Protein AF-A0AAX3JA05-F1 (afdb_monomer)

Radius of gyration: 14.42 Å; Cα contacts (8 Å, |Δi|>4): 242; chains: 1; bounding box: 43×34×34 Å

Foldseek 3Di:
DAEAQWDCADQDPVVRGGDDTFGQNCCVVPPCVQLVNPDSVSSVVLVVVLPDFFWFWFFDPVCDDQTFIWTADQQWIWTWGWDDDPPDDIYIYTGYIGSHHDDDGDGPDTHD

Solvent-accessible surface area (backbone atoms only — not comparable to full-atom values): 6168 Å² total; per-residue (Å²): 139,53,79,42,65,45,44,78,45,47,77,37,74,92,77,73,40,79,43,84,42,22,9,58,52,32,26,56,78,74,29,21,80,76,66,69,38,87,52,72,66,47,51,53,53,52,52,50,58,21,71,37,65,67,15,36,32,25,46,31,83,88,62,46,92,71,48,38,32,37,37,27,23,98,62,7,28,36,35,29,31,72,43,75,57,94,90,51,80,66,31,36,28,30,45,38,54,48,59,57,61,80,76,85,57,48,77,78,48,61,44,113

Secondary structure (DSSP, 8-state):
--EE-----EEETTTTEEES--THHHHHHHHTTTTT-SSHHHHHHHHHHHSSTT-EEEE-GGG-SS-PEEEE-SS-EEEEEEE--SSS--EEEEEEEES----SSEEEEE--

Nearest PDB structures (foldseek):
  1nty-assembly1_A  TM=4.061E-01  e=4.304E-01  Homo sapiens
  4yd8-assembly1_A  TM=5.670E-01  e=6.682E+00  Homo sapiens

Mean predicted aligned error: 5.36 Å

pLDDT: mean 86.58, std 7.65, range [58.28,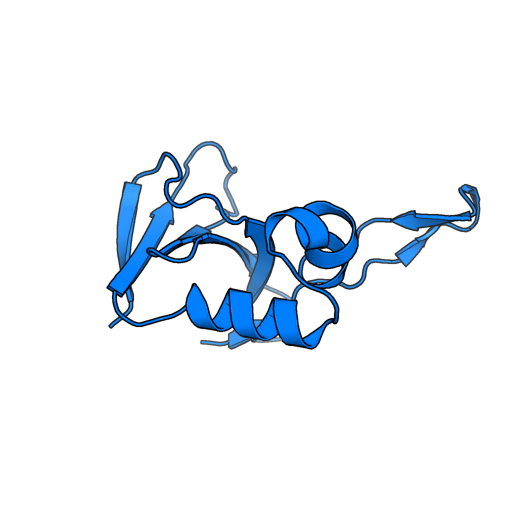 96.31]

Organism: NCBI:txid472694

Structure (mmCIF, N/CA/C/O backbone):
data_AF-A0AAX3JA05-F1
#
_entry.id   AF-A0AAX3JA05-F1
#
loop_
_atom_site.group_PDB
_atom_site.id
_atom_site.type_symbol
_atom_site.label_atom_id
_atom_site.label_alt_id
_atom_site.label_comp_id
_atom_site.label_asym_id
_atom_site.label_entity_id
_atom_site.label_seq_id
_atom_site.pdbx_PDB_ins_code
_atom_site.Cartn_x
_atom_site.Cartn_y
_atom_site.Cartn_z
_atom_site.occupancy
_atom_site.B_iso_or_equiv
_atom_site.auth_seq_id
_atom_site.auth_comp_id
_atom_site.auth_asym_id
_atom_site.auth_atom_id
_atom_site.pdbx_PDB_model_nu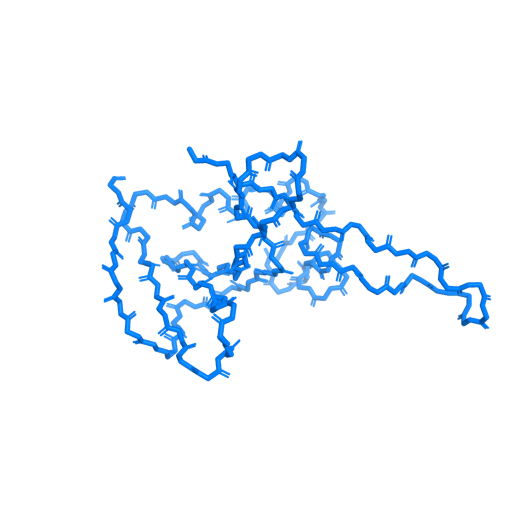m
ATOM 1 N N . MET A 1 1 ? -14.296 7.860 3.464 1.00 60.78 1 MET A N 1
ATOM 2 C CA . MET A 1 1 ? -12.951 7.522 3.984 1.00 60.78 1 MET A CA 1
ATOM 3 C C . MET A 1 1 ? -11.958 7.741 2.855 1.00 60.78 1 MET A C 1
ATOM 5 O O . MET A 1 1 ? -12.281 7.353 1.741 1.00 60.78 1 MET A O 1
ATOM 9 N N . ILE A 1 2 ? -10.829 8.411 3.104 1.00 75.38 2 ILE A N 1
ATOM 10 C CA . ILE A 1 2 ? -9.858 8.779 2.059 1.00 75.38 2 ILE A CA 1
ATOM 11 C C . ILE A 1 2 ? -8.613 7.898 2.191 1.00 75.38 2 ILE A C 1
ATOM 13 O O . ILE A 1 2 ? -8.059 7.770 3.286 1.00 75.38 2 ILE A O 1
ATOM 17 N N . LEU A 1 3 ? -8.183 7.320 1.068 1.00 80.44 3 LEU A N 1
ATOM 18 C CA . LEU A 1 3 ? -6.925 6.592 0.925 1.00 80.44 3 LEU A CA 1
ATOM 19 C C . LEU A 1 3 ? -5.960 7.445 0.087 1.00 80.44 3 LEU A C 1
ATOM 21 O O . LEU A 1 3 ? -6.315 7.869 -1.011 1.00 80.44 3 LEU A O 1
ATOM 25 N N . LYS A 1 4 ? -4.763 7.733 0.608 1.00 87.38 4 LYS A N 1
ATOM 26 C CA . LYS A 1 4 ? -3.727 8.533 -0.073 1.00 87.38 4 LYS A CA 1
ATOM 27 C C . LYS A 1 4 ? -2.519 7.659 -0.449 1.00 87.38 4 LYS A C 1
ATOM 29 O O . LYS A 1 4 ? -2.168 6.741 0.288 1.00 87.38 4 LYS A O 1
ATOM 34 N N . LEU A 1 5 ? -1.847 7.976 -1.562 1.00 83.12 5 LEU A N 1
ATOM 35 C CA . LEU A 1 5 ? -0.736 7.202 -2.161 1.00 83.12 5 LEU A CA 1
ATOM 36 C C . LEU A 1 5 ? 0.633 7.320 -1.448 1.00 83.12 5 LEU A C 1
ATOM 38 O O . LEU A 1 5 ? 1.669 7.032 -2.051 1.00 83.12 5 LEU A O 1
ATOM 42 N N . GLY A 1 6 ? 0.653 7.684 -0.165 1.00 79.12 6 GLY A N 1
ATOM 43 C CA . GLY A 1 6 ? 1.891 7.818 0.605 1.00 79.12 6 GLY A CA 1
ATOM 44 C C . GLY A 1 6 ? 2.686 9.092 0.315 1.00 79.12 6 GLY A C 1
ATOM 45 O O . GLY A 1 6 ? 2.215 9.999 -0.368 1.00 79.12 6 GLY A O 1
ATOM 46 N N . ASP A 1 7 ? 3.887 9.162 0.890 1.00 74.62 7 ASP A N 1
ATOM 47 C CA . ASP A 1 7 ? 4.801 10.308 0.802 1.00 74.62 7 ASP A CA 1
ATOM 48 C C . ASP A 1 7 ? 5.912 10.038 -0.224 1.00 74.62 7 ASP A C 1
ATOM 50 O O . ASP A 1 7 ? 6.582 9.005 -0.175 1.00 74.62 7 ASP A O 1
ATOM 54 N N . SER A 1 8 ? 6.156 10.987 -1.128 1.00 76.75 8 SER A N 1
ATOM 55 C CA . SER A 1 8 ? 7.241 10.923 -2.113 1.00 76.75 8 SER A CA 1
ATOM 56 C C . SER A 1 8 ? 8.650 10.903 -1.505 1.00 76.75 8 SER A C 1
ATOM 58 O O . SER A 1 8 ? 9.607 10.591 -2.217 1.00 76.75 8 SER A O 1
ATOM 60 N N . GLY A 1 9 ? 8.789 11.222 -0.216 1.00 82.12 9 GLY A N 1
ATOM 61 C CA . GLY A 1 9 ? 10.064 11.363 0.478 1.00 82.12 9 GLY A CA 1
ATOM 62 C C . GLY A 1 9 ? 10.750 12.693 0.167 1.00 82.12 9 GLY A C 1
ATOM 63 O O . GLY A 1 9 ? 10.137 13.639 -0.326 1.00 82.12 9 GLY A O 1
ATOM 64 N N . TYR A 1 10 ? 12.049 12.769 0.451 1.00 82.75 10 TYR A N 1
ATOM 65 C CA . TYR A 1 10 ? 12.867 13.966 0.253 1.00 82.75 10 TYR A CA 1
ATOM 66 C C . TYR A 1 10 ? 14.238 13.623 -0.340 1.00 82.75 10 TYR A C 1
ATOM 68 O O . TYR A 1 10 ? 14.747 12.508 -0.204 1.00 82.75 10 TYR A O 1
ATOM 76 N N . TYR A 1 11 ? 14.875 14.595 -0.996 1.00 85.56 11 TYR A N 1
ATOM 77 C CA . TYR A 1 11 ? 16.250 14.444 -1.468 1.00 85.56 11 TYR A CA 1
ATOM 78 C C . TYR A 1 11 ? 17.241 14.742 -0.340 1.00 85.56 11 TYR A C 1
ATOM 80 O O . TYR A 1 11 ? 17.319 15.865 0.158 1.00 85.56 11 TYR A O 1
ATOM 88 N N . ASN A 1 12 ? 18.024 13.741 0.061 1.00 89.38 12 ASN A N 1
ATOM 89 C CA . ASN A 1 12 ? 19.114 13.915 1.010 1.00 89.38 12 ASN A CA 1
ATOM 90 C C . ASN A 1 12 ? 20.355 14.430 0.269 1.00 89.38 12 ASN A C 1
ATOM 92 O O . ASN A 1 12 ? 21.044 13.664 -0.405 1.00 89.38 12 ASN A O 1
ATOM 96 N N . GLN A 1 13 ? 20.656 15.722 0.425 1.00 92.31 13 GLN A N 1
ATOM 97 C CA . GLN A 1 13 ? 21.791 16.370 -0.241 1.00 92.31 13 GLN A CA 1
ATOM 98 C C . GLN A 1 13 ? 23.145 15.766 0.153 1.00 92.31 13 GLN A C 1
ATOM 100 O O . GLN A 1 13 ? 24.001 15.586 -0.708 1.00 92.31 13 GLN A O 1
ATOM 105 N N . SER A 1 14 ? 23.329 15.401 1.427 1.00 92.62 14 SER A N 1
ATOM 106 C CA . SER A 1 14 ? 24.591 14.834 1.923 1.00 92.62 14 SER A CA 1
ATOM 107 C C . SER A 1 14 ? 24.887 13.466 1.310 1.00 92.62 14 SER A C 1
ATOM 109 O O . SER A 1 14 ? 26.032 13.168 0.987 1.00 92.62 14 SER A O 1
ATOM 111 N N . LYS A 1 15 ? 23.853 12.643 1.116 1.00 91.81 15 LYS A N 1
ATOM 112 C CA . LYS A 1 15 ? 23.984 11.311 0.508 1.00 91.81 15 LYS A CA 1
ATOM 113 C C . LYS A 1 15 ? 23.736 11.304 -1.001 1.00 91.81 15 LYS A C 1
ATOM 115 O O . LYS A 1 15 ? 23.785 10.235 -1.602 1.00 91.81 15 LYS A O 1
ATOM 120 N N . GLN A 1 16 ? 23.406 12.463 -1.570 1.00 89.88 16 GLN A N 1
ATOM 121 C CA . GLN A 1 16 ? 23.013 12.653 -2.966 1.00 89.88 16 GLN A CA 1
ATOM 122 C C . GLN A 1 16 ? 21.997 11.612 -3.466 1.00 89.88 16 GLN A C 1
ATOM 124 O O . GLN A 1 16 ? 22.131 11.045 -4.549 1.00 89.88 16 GLN A O 1
ATOM 129 N N . LYS A 1 17 ? 20.981 11.315 -2.650 1.00 87.12 17 LYS A N 1
ATOM 130 C CA . LYS A 1 17 ? 19.954 10.319 -2.985 1.00 87.12 17 LYS A CA 1
ATOM 131 C C . LYS A 1 17 ? 18.613 10.638 -2.337 1.00 87.12 17 LYS A C 1
ATOM 133 O O . LYS A 1 17 ? 18.554 11.325 -1.319 1.00 87.12 17 LYS A O 1
ATOM 138 N N . LEU A 1 18 ? 17.543 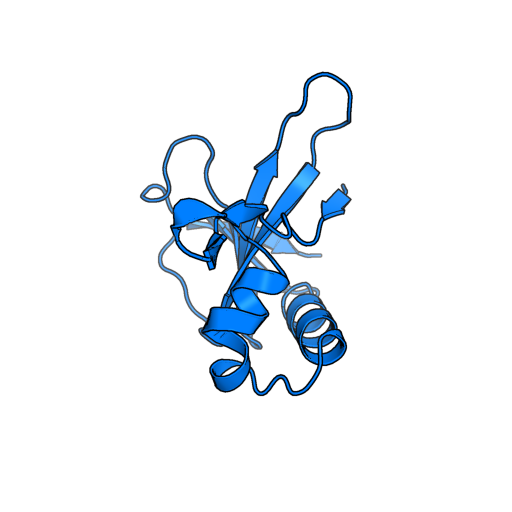10.095 -2.908 1.00 82.69 18 LEU A N 1
ATOM 139 C CA . LEU A 1 18 ? 16.201 10.163 -2.327 1.00 82.69 18 LEU A CA 1
ATOM 140 C C . LEU A 1 18 ? 16.101 9.235 -1.106 1.00 82.69 18 LEU A C 1
ATOM 142 O O . LEU A 1 18 ? 16.571 8.096 -1.142 1.00 82.69 18 LEU A O 1
ATOM 146 N N . GLU A 1 19 ? 15.500 9.725 -0.024 1.00 82.38 19 GLU A N 1
ATOM 147 C CA . GLU A 1 19 ? 15.244 8.982 1.214 1.00 82.38 19 GLU A CA 1
ATOM 148 C C . GLU A 1 19 ? 13.829 9.267 1.745 1.00 82.38 19 GLU A C 1
ATOM 150 O O . GLU A 1 19 ? 13.158 10.206 1.321 1.00 82.38 19 GLU A O 1
ATOM 155 N N . GLY A 1 20 ? 13.365 8.436 2.682 1.00 74.19 20 GLY A N 1
ATOM 156 C CA . GLY A 1 20 ? 12.129 8.687 3.433 1.00 74.19 20 GLY A CA 1
ATOM 157 C C . GLY A 1 20 ? 10.822 8.496 2.658 1.00 74.19 20 GLY A C 1
ATOM 158 O O . GLY A 1 20 ? 9.772 8.858 3.173 1.00 74.19 20 GLY A O 1
ATOM 159 N N . ALA A 1 21 ? 10.869 7.935 1.449 1.00 77.00 21 ALA A N 1
ATOM 160 C CA . ALA A 1 21 ? 9.673 7.691 0.653 1.00 77.00 21 ALA A CA 1
ATOM 161 C C . ALA A 1 21 ? 8.892 6.456 1.132 1.00 77.00 21 ALA A C 1
ATOM 163 O O . ALA A 1 21 ? 9.478 5.405 1.417 1.00 77.00 21 ALA A O 1
ATOM 164 N N . TYR A 1 22 ? 7.566 6.581 1.123 1.00 82.81 22 TYR A N 1
ATOM 165 C CA . TYR A 1 22 ? 6.579 5.518 1.322 1.00 82.81 22 TYR A CA 1
ATOM 166 C C . TYR A 1 22 ? 5.533 5.572 0.193 1.00 82.81 22 TYR A C 1
ATOM 168 O O . TYR A 1 22 ? 5.502 6.504 -0.604 1.00 82.81 22 TYR A O 1
ATOM 176 N N . GLY A 1 23 ? 4.682 4.561 0.068 1.00 87.38 23 GLY A N 1
ATOM 177 C CA . GLY A 1 23 ? 3.656 4.526 -0.976 1.00 87.38 23 GLY A CA 1
ATOM 178 C C . GLY A 1 23 ? 4.251 4.385 -2.375 1.00 87.38 23 GLY A C 1
ATOM 179 O O . GLY A 1 23 ? 5.147 3.566 -2.573 1.00 87.38 23 GLY A O 1
ATOM 180 N N . ILE A 1 24 ? 3.766 5.149 -3.360 1.00 89.06 24 ILE A N 1
ATOM 181 C CA . ILE A 1 24 ? 4.052 4.869 -4.782 1.00 89.06 24 ILE A CA 1
ATOM 182 C C . ILE A 1 24 ? 5.547 4.869 -5.121 1.00 89.06 24 ILE A C 1
ATOM 184 O O . ILE A 1 24 ? 6.014 3.991 -5.843 1.00 89.06 24 ILE A O 1
ATOM 188 N N . ARG A 1 25 ? 6.328 5.803 -4.560 1.00 89.50 25 ARG A N 1
ATOM 189 C CA . ARG A 1 25 ? 7.770 5.875 -4.826 1.00 89.50 25 ARG A CA 1
ATOM 190 C C . ARG A 1 25 ? 8.515 4.705 -4.192 1.00 89.50 25 ARG A C 1
ATOM 192 O O . ARG A 1 25 ? 9.388 4.125 -4.827 1.00 89.50 25 ARG A O 1
ATOM 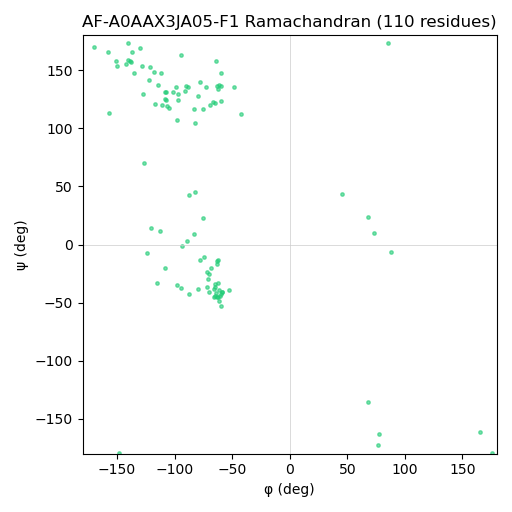199 N N . HIS A 1 26 ? 8.138 4.328 -2.974 1.00 89.88 26 HIS A N 1
ATOM 200 C CA . HIS A 1 26 ? 8.704 3.160 -2.307 1.00 89.88 26 HIS A CA 1
ATOM 201 C C . HIS A 1 26 ? 8.395 1.869 -3.070 1.00 89.88 26 HIS A C 1
ATOM 203 O O . HIS A 1 26 ? 9.294 1.066 -3.306 1.00 89.88 26 HIS A O 1
ATOM 209 N N . ILE A 1 27 ? 7.143 1.698 -3.507 1.00 92.12 27 ILE A N 1
ATOM 210 C CA . ILE A 1 27 ? 6.714 0.553 -4.317 1.00 92.12 27 ILE A CA 1
ATOM 211 C C . ILE A 1 27 ? 7.493 0.524 -5.633 1.00 92.12 27 ILE A C 1
ATOM 213 O O . ILE A 1 27 ? 8.009 -0.523 -6.008 1.00 92.12 27 ILE A O 1
ATOM 217 N N . TRP A 1 28 ? 7.664 1.670 -6.296 1.00 91.69 28 TRP A N 1
ATOM 218 C CA . TRP A 1 28 ? 8.471 1.753 -7.510 1.00 91.69 28 TRP A CA 1
ATOM 219 C C . TRP A 1 28 ? 9.922 1.327 -7.266 1.00 91.69 28 TRP A C 1
ATOM 221 O O . TRP A 1 28 ? 10.440 0.438 -7.938 1.00 91.69 28 TRP A O 1
ATOM 231 N N . ASP A 1 29 ? 10.579 1.922 -6.273 1.00 90.06 29 ASP A N 1
ATOM 232 C CA . ASP A 1 29 ? 12.004 1.705 -6.031 1.00 90.06 29 ASP A CA 1
ATOM 233 C C . ASP A 1 29 ? 12.310 0.292 -5.493 1.00 90.06 29 ASP A C 1
ATOM 235 O O . ASP A 1 29 ? 13.430 -0.194 -5.667 1.00 90.06 29 ASP A O 1
ATOM 239 N N . LYS A 1 30 ? 11.351 -0.369 -4.825 1.00 90.62 30 LYS A N 1
ATOM 240 C CA . LYS A 1 30 ? 11.571 -1.647 -4.120 1.00 90.62 30 LYS A CA 1
ATOM 241 C C . LYS A 1 30 ? 10.816 -2.845 -4.680 1.00 90.62 30 LYS A C 1
ATOM 243 O O . LYS A 1 30 ? 11.353 -3.946 -4.620 1.00 90.62 30 LYS A O 1
ATOM 248 N N . HIS A 1 31 ? 9.622 -2.640 -5.222 1.00 93.00 31 HIS A N 1
ATOM 249 C CA . HIS A 1 31 ? 8.681 -3.716 -5.542 1.00 93.00 31 HIS A CA 1
ATOM 250 C C . HIS A 1 31 ? 8.236 -3.736 -7.007 1.00 93.00 31 HIS A C 1
ATOM 252 O O . HIS A 1 31 ? 7.612 -4.708 -7.413 1.00 93.00 31 HIS A O 1
ATOM 258 N N . ARG A 1 32 ? 8.589 -2.745 -7.845 1.00 94.50 32 ARG A N 1
ATOM 259 C CA . ARG A 1 32 ? 8.126 -2.700 -9.249 1.00 94.50 32 ARG A CA 1
ATOM 260 C C . ARG A 1 32 ? 8.408 -3.984 -10.031 1.00 94.50 32 ARG A C 1
ATOM 262 O O . ARG A 1 32 ? 7.563 -4.412 -10.801 1.00 94.50 32 ARG A O 1
ATOM 269 N N . SER A 1 33 ? 9.567 -4.608 -9.812 1.00 93.75 33 SER A N 1
ATOM 270 C CA . SER A 1 33 ? 9.935 -5.849 -10.501 1.00 93.75 33 SER A CA 1
ATOM 271 C C . SER A 1 33 ? 9.120 -7.047 -10.014 1.00 93.75 33 SER A C 1
ATOM 273 O O . SER A 1 33 ? 8.780 -7.904 -10.818 1.00 93.75 33 SER A O 1
ATOM 275 N N . GLU A 1 34 ? 8.809 -7.095 -8.717 1.00 92.94 34 GLU A N 1
ATOM 276 C CA . GLU A 1 34 ? 7.989 -8.138 -8.084 1.00 92.94 34 GLU A CA 1
ATOM 277 C C . GLU A 1 34 ? 6.550 -8.083 -8.611 1.00 92.94 34 GLU A C 1
ATOM 279 O O . GLU A 1 34 ? 6.003 -9.096 -9.026 1.00 92.94 34 GLU A O 1
ATOM 284 N N . ILE A 1 35 ? 5.970 -6.884 -8.699 1.00 92.94 35 ILE A N 1
ATOM 285 C CA . ILE A 1 35 ? 4.580 -6.696 -9.148 1.00 92.94 35 ILE A CA 1
ATOM 286 C C . ILE A 1 35 ? 4.442 -6.518 -10.672 1.00 92.94 35 ILE A C 1
ATOM 288 O O . ILE A 1 35 ? 3.347 -6.255 -11.162 1.00 92.94 35 ILE A O 1
ATOM 292 N N . GLY A 1 36 ? 5.543 -6.619 -11.427 1.00 93.75 36 GLY A N 1
ATOM 293 C CA . GLY A 1 36 ? 5.552 -6.478 -12.888 1.00 93.75 36 GLY A CA 1
ATOM 294 C C . GLY A 1 36 ? 5.239 -5.070 -13.416 1.00 93.75 36 GLY A C 1
ATOM 295 O O . GLY A 1 36 ? 4.806 -4.933 -14.557 1.00 93.75 36 GLY A O 1
ATOM 296 N N . ALA A 1 37 ? 5.447 -4.023 -12.614 1.00 95.25 37 ALA A N 1
ATOM 297 C CA . ALA A 1 37 ? 5.156 -2.644 -12.992 1.00 95.25 37 ALA A CA 1
ATOM 298 C C . ALA A 1 37 ? 6.250 -2.044 -13.889 1.00 95.25 37 ALA A C 1
ATOM 300 O O . ALA A 1 37 ? 7.438 -2.021 -13.545 1.00 95.25 37 ALA A O 1
ATOM 301 N N . THR A 1 38 ? 5.829 -1.487 -15.022 1.00 96.31 38 THR A N 1
ATOM 302 C CA . THR A 1 38 ? 6.692 -0.824 -16.010 1.00 96.31 38 THR A CA 1
ATOM 303 C C . THR A 1 38 ? 6.514 0.690 -16.031 1.00 96.31 38 THR A C 1
ATOM 305 O O . THR A 1 38 ? 7.423 1.405 -16.452 1.00 96.31 38 THR A O 1
ATOM 308 N N . CYS A 1 39 ? 5.388 1.184 -15.514 1.00 92.94 39 CYS A N 1
ATOM 309 C CA . CYS A 1 39 ? 5.110 2.598 -15.286 1.00 92.94 39 CYS A CA 1
ATOM 310 C C . CYS A 1 39 ? 4.357 2.822 -13.959 1.00 92.94 39 CYS A C 1
ATOM 312 O O . CYS A 1 39 ? 3.998 1.875 -13.255 1.00 92.94 39 CYS A O 1
ATOM 314 N N . ALA A 1 40 ? 4.160 4.085 -13.571 1.00 89.62 40 ALA A N 1
ATOM 315 C CA . ALA A 1 40 ? 3.495 4.423 -12.310 1.00 89.62 40 ALA A CA 1
ATOM 316 C C . ALA A 1 40 ? 2.022 3.977 -12.302 1.00 89.62 40 ALA A C 1
ATOM 318 O O . ALA A 1 40 ? 1.501 3.551 -11.272 1.00 89.62 40 ALA A O 1
ATOM 319 N N . GLU A 1 41 ? 1.368 4.020 -13.460 1.00 93.50 41 GLU A N 1
ATOM 320 C CA . GLU A 1 41 ? -0.012 3.587 -13.661 1.00 93.50 41 GLU A CA 1
ATOM 321 C C . GLU A 1 41 ? -0.188 2.091 -13.378 1.00 93.50 41 GLU A C 1
ATOM 323 O O . GLU A 1 41 ? -1.228 1.693 -12.860 1.00 93.50 41 GLU A O 1
ATOM 328 N N . ASP A 1 42 ? 0.825 1.261 -13.652 1.00 95.06 42 ASP A N 1
ATOM 329 C CA . ASP A 1 42 ? 0.781 -0.169 -13.323 1.00 95.06 42 ASP A CA 1
ATOM 330 C C . ASP A 1 42 ? 0.721 -0.391 -11.805 1.00 95.06 42 ASP A C 1
ATOM 332 O O . ASP A 1 42 ? -0.003 -1.268 -11.335 1.00 95.06 42 ASP A O 1
ATOM 336 N N . ILE A 1 43 ? 1.413 0.448 -11.022 1.00 93.25 43 ILE A N 1
ATOM 337 C CA . ILE A 1 43 ? 1.330 0.414 -9.555 1.00 93.25 43 ILE A CA 1
ATOM 338 C C . ILE A 1 43 ? -0.079 0.783 -9.093 1.00 93.25 43 ILE A C 1
ATOM 340 O O . ILE A 1 43 ? -0.628 0.118 -8.218 1.00 93.25 43 ILE A O 1
ATOM 344 N N . VAL A 1 44 ? -0.675 1.828 -9.673 1.00 92.06 44 VAL A N 1
ATOM 345 C CA . VAL A 1 44 ? -2.036 2.256 -9.312 1.00 92.06 44 VAL A CA 1
ATOM 346 C C . VAL A 1 44 ? -3.040 1.140 -9.601 1.00 92.06 44 VAL A C 1
ATOM 348 O O . VAL A 1 44 ? -3.777 0.754 -8.698 1.00 92.06 44 VAL A O 1
ATOM 351 N N . LYS A 1 45 ? -2.992 0.536 -10.795 1.00 94.06 45 LYS A N 1
ATOM 352 C CA . LYS A 1 45 ? -3.843 -0.612 -11.159 1.00 94.06 45 LYS A CA 1
ATOM 353 C C . LYS A 1 45 ? -3.647 -1.799 -10.219 1.00 94.06 45 LYS A C 1
ATOM 355 O O . LYS A 1 45 ? -4.607 -2.464 -9.843 1.00 94.06 45 LYS A O 1
ATOM 360 N N . PHE A 1 46 ? -2.405 -2.081 -9.828 1.00 94.12 46 PHE A N 1
ATOM 361 C CA . PHE A 1 46 ? -2.107 -3.145 -8.873 1.00 94.12 46 PHE A CA 1
ATOM 362 C C . PHE A 1 46 ? -2.755 -2.884 -7.505 1.00 94.12 46 PHE A C 1
ATOM 364 O O . PHE A 1 46 ? -3.382 -3.778 -6.940 1.00 94.12 46 PHE A O 1
ATOM 371 N N . LEU A 1 47 ? -2.663 -1.653 -6.994 1.00 93.00 47 LEU A N 1
ATOM 372 C CA . LEU A 1 47 ? -3.295 -1.254 -5.734 1.00 93.00 47 LEU A CA 1
ATOM 373 C C . LEU A 1 47 ? -4.826 -1.323 -5.811 1.00 93.00 47 LEU A C 1
ATOM 375 O O . LEU A 1 47 ? -5.453 -1.825 -4.879 1.00 93.00 47 LEU A O 1
ATOM 379 N N . GLU A 1 48 ? -5.424 -0.881 -6.918 1.00 92.12 48 GLU A N 1
ATOM 380 C CA . GLU A 1 48 ? -6.868 -0.999 -7.168 1.00 92.12 48 GLU A CA 1
ATOM 381 C C . GLU A 1 48 ? -7.320 -2.464 -7.161 1.00 92.12 48 GLU A C 1
ATOM 383 O O . GLU A 1 48 ? -8.308 -2.795 -6.512 1.00 92.12 48 GLU A O 1
ATOM 388 N N . ASN A 1 49 ? -6.548 -3.360 -7.784 1.00 92.44 49 ASN A N 1
ATOM 389 C CA . ASN A 1 49 ? -6.831 -4.797 -7.803 1.00 92.44 49 ASN A CA 1
ATOM 390 C C . ASN A 1 49 ? -6.665 -5.484 -6.438 1.00 92.44 49 ASN A C 1
ATOM 392 O O . ASN A 1 49 ? -7.192 -6.581 -6.241 1.00 92.44 49 ASN A O 1
ATOM 396 N N . ILE A 1 50 ? -5.917 -4.884 -5.506 1.00 92.31 50 ILE A N 1
ATOM 397 C CA . ILE A 1 50 ? -5.878 -5.335 -4.109 1.00 92.31 50 ILE A CA 1
ATOM 398 C C . ILE A 1 50 ? -7.108 -4.829 -3.352 1.00 92.31 50 ILE A C 1
ATOM 400 O O . ILE A 1 50 ? -7.657 -5.555 -2.529 1.00 92.31 50 ILE A O 1
ATOM 404 N N . PHE A 1 51 ? -7.546 -3.599 -3.622 1.00 89.56 51 PHE A N 1
ATOM 405 C CA . PHE A 1 51 ? -8.653 -2.933 -2.930 1.00 89.56 51 PHE A CA 1
ATOM 406 C C . PHE A 1 51 ? -10.024 -3.235 -3.559 1.00 89.56 51 PHE A C 1
ATOM 408 O O . PHE A 1 51 ? -10.856 -2.344 -3.727 1.00 89.56 51 PHE A O 1
ATOM 415 N N . LEU A 1 52 ? -10.263 -4.494 -3.922 1.00 88.75 52 LEU A N 1
ATOM 416 C CA . LEU A 1 52 ? -11.546 -4.946 -4.459 1.00 88.75 52 LEU A CA 1
ATOM 417 C C . LEU A 1 52 ? -12.450 -5.511 -3.357 1.00 88.75 52 LEU A C 1
ATOM 419 O O . LEU A 1 52 ? -11.992 -5.882 -2.273 1.00 88.75 52 LEU A O 1
ATOM 423 N N . THR A 1 53 ? -13.744 -5.620 -3.660 1.00 84.00 53 THR A N 1
ATOM 424 C CA . THR A 1 53 ? -14.716 -6.356 -2.842 1.00 84.00 53 THR A CA 1
ATOM 425 C C . THR A 1 53 ? -14.187 -7.745 -2.492 1.00 84.00 53 THR A C 1
ATOM 427 O O . THR A 1 53 ? -13.643 -8.456 -3.339 1.00 84.00 53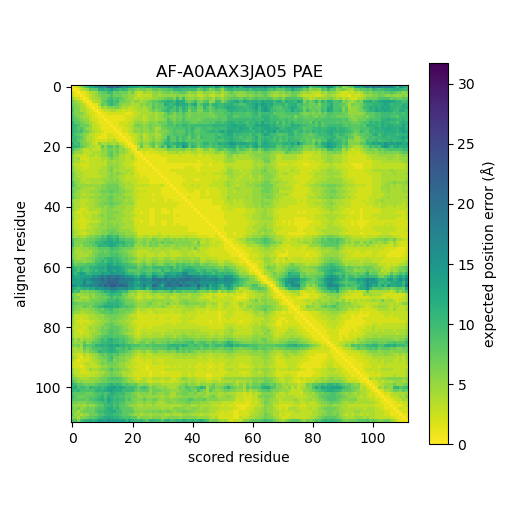 THR A O 1
ATOM 430 N N . GLY A 1 54 ? -14.337 -8.139 -1.229 1.00 86.12 54 GLY A N 1
ATOM 431 C CA . GLY A 1 54 ? -13.805 -9.399 -0.714 1.00 86.12 54 GLY A CA 1
ATOM 432 C C . GLY A 1 54 ? -12.364 -9.321 -0.203 1.00 86.12 54 GLY A C 1
ATOM 433 O O . GLY A 1 54 ? -11.897 -10.290 0.396 1.00 86.12 54 GLY A O 1
ATOM 434 N N . ALA A 1 55 ? -11.660 -8.195 -0.378 1.00 90.00 55 ALA A N 1
ATOM 435 C CA . ALA A 1 55 ? -10.348 -8.008 0.230 1.00 90.00 55 ALA A CA 1
ATOM 436 C C . ALA A 1 55 ? -10.449 -8.026 1.760 1.00 90.00 55 ALA A C 1
ATOM 438 O O . ALA A 1 55 ? -11.344 -7.423 2.363 1.00 90.00 55 ALA A O 1
ATOM 439 N N . GLN A 1 56 ? -9.520 -8.724 2.399 1.00 92.19 56 GLN A N 1
ATOM 440 C CA . GLN A 1 56 ? -9.485 -8.885 3.843 1.00 92.19 56 GLN A CA 1
ATOM 441 C C . GLN A 1 56 ? -8.665 -7.770 4.471 1.00 92.19 56 GLN A C 1
ATOM 443 O O . GLN A 1 56 ? -7.586 -7.422 3.998 1.00 92.19 56 GLN A O 1
ATOM 448 N N . VAL A 1 57 ? -9.184 -7.221 5.564 1.00 91.06 57 VAL A N 1
ATOM 449 C CA . VAL A 1 57 ? -8.525 -6.194 6.365 1.00 91.06 57 VAL A CA 1
ATOM 450 C C . VAL A 1 57 ? -8.007 -6.852 7.633 1.00 91.06 57 VAL A C 1
ATOM 452 O O . VAL A 1 57 ? -8.793 -7.352 8.442 1.00 91.06 57 VAL A O 1
ATOM 455 N N . LEU A 1 58 ? -6.690 -6.846 7.819 1.00 91.25 58 LEU A N 1
ATOM 456 C CA . LEU A 1 58 ? -6.009 -7.527 8.911 1.00 91.25 58 LEU A CA 1
ATOM 457 C C . LEU A 1 58 ? -5.268 -6.557 9.821 1.00 91.25 58 LEU A C 1
ATOM 459 O O . LEU A 1 58 ? -4.697 -5.548 9.396 1.00 91.25 58 LEU A O 1
ATOM 463 N N . LEU A 1 59 ? -5.210 -6.943 11.091 1.00 86.06 59 LEU A N 1
ATOM 464 C CA . LEU A 1 59 ? -4.384 -6.312 12.104 1.00 86.06 59 LEU A CA 1
ATOM 465 C C . LEU A 1 59 ? -3.193 -7.209 12.437 1.00 86.06 59 LEU A C 1
ATOM 467 O O . LEU A 1 59 ? -3.377 -8.309 12.960 1.00 86.06 59 LEU A O 1
ATOM 471 N N . ASP A 1 60 ? -1.974 -6.718 12.208 1.00 83.31 60 ASP A N 1
ATOM 472 C CA . ASP A 1 60 ? -0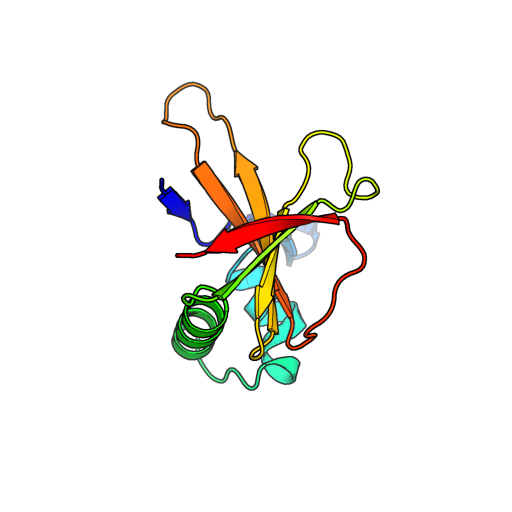.765 -7.350 12.744 1.00 83.31 60 ASP A CA 1
ATOM 473 C C . ASP A 1 60 ? -0.338 -6.622 14.033 1.00 83.31 60 ASP A C 1
ATOM 475 O O . ASP A 1 60 ? 0.172 -5.497 13.972 1.00 83.31 60 ASP A O 1
ATOM 479 N N . PRO A 1 61 ? -0.518 -7.229 15.223 1.00 73.62 61 PRO A N 1
ATOM 480 C CA . PRO A 1 61 ? -0.171 -6.592 16.492 1.00 73.62 61 PRO A CA 1
ATOM 481 C C . PRO A 1 61 ? 1.331 -6.302 16.634 1.00 73.62 61 PRO A C 1
ATOM 483 O O . PRO A 1 61 ? 1.703 -5.474 17.463 1.00 73.62 61 PRO A O 1
ATOM 486 N N . ARG A 1 62 ? 2.192 -6.920 15.814 1.00 79.12 62 ARG A N 1
ATOM 487 C CA . ARG A 1 62 ? 3.644 -6.683 15.815 1.00 79.12 62 ARG A CA 1
ATOM 488 C C . ARG A 1 62 ? 4.042 -5.384 15.110 1.00 79.12 62 ARG A C 1
ATOM 490 O O . ARG A 1 62 ? 5.173 -4.943 15.268 1.00 79.12 62 ARG A O 1
ATOM 497 N N . LYS A 1 63 ? 3.137 -4.752 14.351 1.00 72.62 63 LYS A N 1
ATOM 498 C CA . LYS A 1 63 ? 3.402 -3.517 13.584 1.00 72.62 63 LYS A CA 1
ATOM 499 C C . LYS A 1 63 ? 3.286 -2.220 14.416 1.00 72.62 63 LYS A C 1
ATOM 501 O O . LYS A 1 63 ? 3.373 -1.137 13.848 1.00 72.62 63 LYS A O 1
ATOM 506 N N . GLY A 1 64 ? 3.142 -2.310 15.744 1.00 65.25 64 GLY A N 1
ATOM 507 C CA . GLY A 1 64 ? 3.162 -1.158 16.664 1.00 65.25 64 GLY A CA 1
ATOM 508 C C . GLY A 1 64 ? 1.808 -0.445 16.841 1.00 65.25 64 GLY A C 1
ATOM 509 O O . GLY A 1 64 ? 0.847 -0.802 16.178 1.00 65.25 64 GLY A O 1
ATOM 510 N N . PRO A 1 65 ? 1.686 0.539 17.756 1.00 58.28 65 PRO A N 1
ATOM 511 C CA . PRO A 1 65 ? 0.403 1.095 18.221 1.00 58.28 65 PRO A CA 1
ATOM 512 C C . PRO A 1 65 ? -0.357 1.974 17.209 1.00 58.28 65 PRO A C 1
ATOM 514 O O . PRO A 1 65 ? -1.583 2.020 17.275 1.00 58.28 65 PRO A O 1
ATOM 517 N N . ASN A 1 66 ? 0.315 2.582 16.221 1.00 59.44 66 ASN A N 1
ATOM 518 C CA . ASN A 1 66 ? -0.329 3.243 15.066 1.00 59.44 66 ASN A CA 1
ATOM 519 C C . ASN A 1 66 ? -0.706 2.217 13.985 1.00 59.44 66 ASN A C 1
ATOM 521 O O . ASN A 1 66 ? -0.394 2.393 12.810 1.00 59.44 66 ASN A O 1
ATOM 525 N N . LYS A 1 67 ? -1.300 1.105 14.437 1.00 62.94 67 LYS A N 1
ATOM 526 C CA . LYS A 1 67 ? -1.298 -0.201 13.775 1.00 62.94 67 LYS A CA 1
ATOM 527 C C . LYS A 1 67 ? -1.508 -0.078 12.279 1.00 62.94 67 LYS A C 1
ATOM 529 O O . LYS A 1 67 ? -2.579 0.286 11.802 1.00 62.94 67 LYS A O 1
ATOM 534 N N . VAL A 1 68 ? -0.440 -0.409 11.574 1.00 70.62 68 VAL A N 1
ATOM 535 C CA . VAL A 1 68 ? -0.451 -0.506 10.134 1.00 70.62 68 VAL A CA 1
ATOM 536 C C . VAL A 1 68 ? -1.395 -1.648 9.762 1.00 70.62 68 VAL A C 1
ATOM 538 O O . VAL A 1 68 ? -1.240 -2.771 10.246 1.00 70.62 68 VAL A O 1
ATOM 541 N N . ILE A 1 69 ? -2.412 -1.331 8.976 1.00 82.81 69 ILE A N 1
ATOM 542 C CA . ILE A 1 69 ? -3.444 -2.261 8.542 1.00 82.81 69 ILE A CA 1
ATOM 543 C C . ILE A 1 69 ? -2.963 -2.919 7.259 1.00 82.81 69 ILE A C 1
ATOM 545 O O . ILE A 1 69 ? -2.436 -2.251 6.367 1.00 82.81 69 ILE A O 1
ATOM 549 N N . VAL A 1 70 ? -3.140 -4.229 7.172 1.00 82.81 70 VAL A N 1
ATOM 550 C CA . VAL A 1 70 ? -2.904 -4.959 5.931 1.00 82.81 70 VAL A CA 1
ATOM 551 C C . VAL A 1 70 ? -4.235 -5.135 5.227 1.00 82.81 70 VAL A C 1
ATOM 553 O O . VAL A 1 70 ? -5.203 -5.565 5.846 1.00 82.81 70 VAL A O 1
ATOM 556 N N . VAL A 1 71 ? -4.281 -4.790 3.948 1.00 86.19 71 VAL A N 1
ATOM 557 C CA . VAL A 1 71 ? -5.389 -5.141 3.062 1.00 86.19 71 VAL A CA 1
AT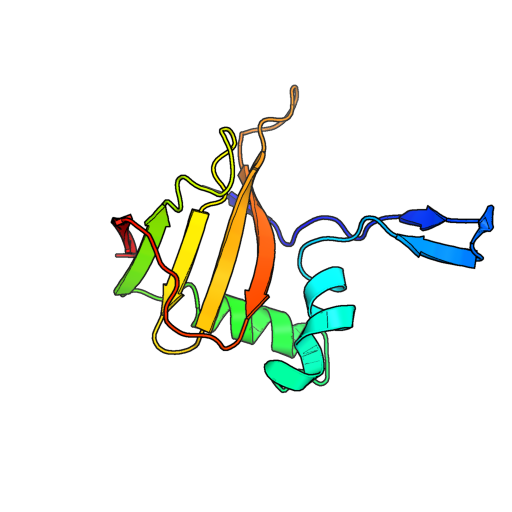OM 558 C C . VAL A 1 71 ? -4.850 -6.160 2.075 1.00 86.19 71 VAL A C 1
ATOM 560 O O . VAL A 1 71 ? -3.886 -5.859 1.374 1.00 86.19 71 VAL A O 1
ATOM 563 N N . GLU A 1 72 ? -5.420 -7.357 2.037 1.00 89.75 72 GLU A N 1
ATOM 564 C CA . GLU A 1 72 ? -4.968 -8.428 1.146 1.00 89.75 72 GLU A CA 1
ATOM 565 C C . GLU A 1 72 ? -6.107 -9.028 0.326 1.00 89.75 72 GLU A C 1
ATOM 567 O O . GLU A 1 72 ? -7.275 -9.002 0.710 1.00 89.75 72 GLU A O 1
ATOM 572 N N . SER A 1 73 ? -5.749 -9.567 -0.832 1.00 89.44 73 SER A N 1
ATOM 573 C CA . SER A 1 73 ? -6.658 -10.168 -1.803 1.00 89.44 73 SER A CA 1
ATOM 574 C C . SER A 1 73 ? -5.958 -11.312 -2.545 1.00 89.44 73 SER A C 1
ATOM 576 O O . SER A 1 73 ? -4.770 -11.577 -2.348 1.00 89.44 73 SER A O 1
ATOM 578 N N . GLY A 1 74 ? -6.665 -11.946 -3.486 1.00 86.50 74 GLY A N 1
ATOM 579 C CA . GLY A 1 74 ? -6.060 -12.904 -4.418 1.00 86.50 74 GLY A CA 1
ATOM 580 C C . GLY A 1 74 ? -4.988 -12.304 -5.344 1.00 86.50 74 GLY A C 1
ATOM 581 O O . GLY A 1 74 ? -4.244 -13.065 -5.970 1.00 86.50 74 GLY A O 1
ATOM 582 N N . THR A 1 75 ? -4.884 -10.974 -5.428 1.00 89.19 75 THR A N 1
ATOM 583 C CA . THR A 1 75 ? -3.888 -10.257 -6.240 1.00 89.19 75 THR A CA 1
ATOM 584 C C . THR A 1 75 ? -2.582 -10.040 -5.480 1.00 89.19 75 THR A C 1
ATOM 586 O O . THR A 1 75 ? -1.509 -10.224 -6.045 1.00 89.19 75 THR A O 1
ATOM 589 N N . GLY A 1 76 ? -2.669 -9.671 -4.204 1.00 92.44 76 GLY A N 1
ATOM 590 C CA . GLY A 1 76 ? -1.532 -9.261 -3.385 1.00 92.44 76 GLY A CA 1
ATOM 591 C C . GLY A 1 76 ? -1.994 -8.566 -2.109 1.00 92.44 76 GLY A C 1
ATOM 592 O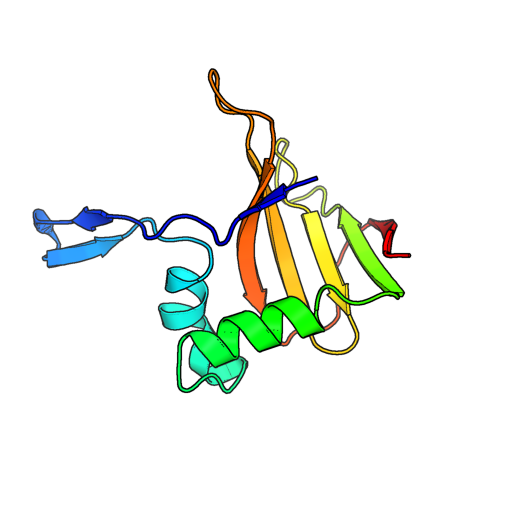 O . GLY A 1 76 ? -3.165 -8.667 -1.728 1.00 92.44 76 GLY A O 1
ATOM 593 N N . MET A 1 77 ? -1.093 -7.820 -1.474 1.00 92.75 77 MET A N 1
ATOM 594 C CA . MET A 1 77 ? -1.374 -7.090 -0.240 1.00 92.75 77 MET A CA 1
ATOM 595 C C . MET A 1 77 ? -0.814 -5.669 -0.263 1.00 92.75 77 MET A C 1
ATOM 597 O O . MET A 1 77 ? 0.258 -5.407 -0.805 1.00 92.75 77 MET A O 1
ATOM 601 N N . MET A 1 78 ? -1.512 -4.752 0.396 1.00 92.38 78 MET A N 1
ATOM 602 C CA . MET A 1 78 ? -1.038 -3.405 0.683 1.00 92.38 78 MET A CA 1
ATOM 603 C C . MET A 1 78 ? -1.032 -3.152 2.184 1.00 92.38 78 MET A C 1
ATOM 605 O O . MET A 1 78 ? -1.795 -3.731 2.956 1.00 92.38 78 MET A O 1
ATOM 609 N N . ILE A 1 79 ? -0.151 -2.258 2.591 1.00 90.88 79 ILE A N 1
ATOM 610 C CA . ILE A 1 79 ? 0.070 -1.884 3.976 1.00 90.88 79 ILE A CA 1
ATOM 611 C C . ILE A 1 79 ? -0.297 -0.408 4.109 1.00 90.88 79 ILE A C 1
ATOM 613 O O . ILE A 1 79 ? 0.301 0.431 3.435 1.00 90.88 79 ILE A O 1
ATOM 617 N N . VAL A 1 80 ? -1.258 -0.085 4.976 1.00 89.81 80 VAL A N 1
ATOM 618 C CA . VAL A 1 80 ? -1.758 1.282 5.173 1.00 89.81 80 VAL A CA 1
ATOM 619 C C . VAL A 1 80 ? -1.603 1.742 6.617 1.00 89.81 80 VAL A C 1
ATOM 621 O O . VAL A 1 80 ? -1.817 0.981 7.555 1.00 89.81 80 VAL A O 1
ATOM 624 N N . GLU A 1 81 ? -1.259 3.006 6.819 1.00 87.50 81 GLU A N 1
ATOM 625 C CA . GLU A 1 81 ? -1.137 3.623 8.142 1.00 87.50 81 GLU A CA 1
ATOM 626 C C . GLU A 1 81 ? -2.206 4.702 8.319 1.00 87.50 81 GLU A C 1
ATOM 628 O O . GLU A 1 81 ? -2.440 5.506 7.415 1.00 87.50 81 GLU A O 1
ATOM 633 N N . LEU A 1 82 ? -2.836 4.754 9.494 1.00 86.75 82 LEU A N 1
ATOM 634 C CA . LEU A 1 82 ? -3.744 5.843 9.842 1.00 86.75 82 LEU A CA 1
ATOM 635 C C . LEU A 1 82 ? -2.943 7.106 10.178 1.00 86.75 82 LEU A C 1
ATOM 637 O O . LEU A 1 82 ? -2.222 7.151 11.176 1.00 86.75 82 LEU A O 1
ATOM 641 N N . LYS A 1 83 ? -3.123 8.160 9.386 1.00 86.25 83 LYS A N 1
ATOM 642 C CA . LYS A 1 83 ? -2.584 9.495 9.651 1.00 86.25 83 LYS A CA 1
ATOM 643 C C . LYS A 1 83 ? -3.662 10.384 10.269 1.00 86.25 83 LYS A C 1
ATOM 645 O O . LYS A 1 83 ? -4.802 10.405 9.810 1.00 86.25 83 LYS A O 1
ATOM 650 N N . LYS A 1 84 ? -3.281 11.127 11.313 1.00 88.38 84 LYS A N 1
ATOM 651 C CA . LYS A 1 84 ? -4.130 12.091 12.035 1.00 88.38 84 LYS A CA 1
ATOM 652 C C . LYS A 1 84 ? -3.439 13.464 12.102 1.00 88.38 84 LYS A C 1
ATOM 654 O O . LYS A 1 84 ? -2.910 13.820 13.155 1.00 88.38 84 LYS A O 1
ATOM 659 N N . PRO A 1 85 ? -3.326 14.184 10.975 1.00 87.06 85 PRO A N 1
ATOM 660 C CA . PRO A 1 85 ? -2.780 15.544 10.966 1.00 87.06 85 PRO A CA 1
ATOM 661 C C . PRO A 1 85 ? -3.666 16.508 11.776 1.00 87.06 85 PRO A C 1
ATOM 663 O O . PRO A 1 85 ? -4.845 16.246 11.980 1.00 87.06 85 PRO A O 1
ATOM 666 N N . GLN A 1 86 ? -3.106 17.630 12.238 1.00 87.56 86 GLN A N 1
ATOM 667 C CA . GLN A 1 86 ? -3.842 18.598 13.071 1.00 87.56 86 GLN A CA 1
ATOM 668 C C . GLN A 1 86 ? -4.911 19.396 12.304 1.00 87.56 86 GLN A C 1
ATOM 670 O O . GLN A 1 86 ? -5.904 19.786 12.906 1.00 87.56 86 GLN A O 1
ATOM 675 N N . ASN A 1 87 ? -4.714 19.626 10.999 1.00 90.19 87 ASN A N 1
ATOM 676 C CA . ASN A 1 87 ? -5.524 20.554 10.192 1.00 90.19 87 ASN A CA 1
ATOM 677 C C . ASN A 1 87 ? -6.226 19.887 8.996 1.00 90.19 87 ASN A C 1
ATOM 679 O O . ASN A 1 87 ? -6.675 20.573 8.082 1.00 90.19 87 ASN A O 1
ATOM 683 N N . GLU A 1 88 ? -6.292 18.559 8.967 1.00 86.50 88 GLU A N 1
ATOM 684 C CA . GLU A 1 88 ? -7.004 17.803 7.935 1.00 86.50 88 GLU A CA 1
ATOM 685 C C . GLU A 1 88 ? -7.725 16.623 8.588 1.00 86.50 88 GLU A C 1
ATOM 687 O O . GLU A 1 88 ? -7.332 16.154 9.660 1.00 86.50 88 GLU A O 1
ATOM 692 N N . ASP A 1 89 ? -8.747 16.103 7.913 1.00 89.44 89 ASP A N 1
ATOM 693 C CA . ASP A 1 89 ? -9.399 14.870 8.335 1.00 89.44 89 ASP A CA 1
ATOM 694 C C . ASP A 1 89 ? -8.410 13.699 8.373 1.00 89.44 89 ASP A C 1
ATOM 696 O O . ASP A 1 89 ? -7.477 13.597 7.568 1.00 89.44 89 ASP A O 1
ATOM 700 N N . ALA A 1 90 ? -8.642 12.770 9.301 1.00 89.38 90 ALA A N 1
ATOM 701 C CA . ALA A 1 90 ? -7.859 11.547 9.375 1.00 89.38 90 ALA A CA 1
ATOM 702 C C . ALA A 1 90 ? -8.005 10.727 8.081 1.00 89.38 90 ALA A C 1
ATOM 704 O O . ALA A 1 90 ? -9.106 10.540 7.557 1.00 89.38 90 ALA A O 1
ATOM 705 N N . TYR A 1 91 ? -6.890 10.193 7.587 1.00 88.31 91 TYR A N 1
ATOM 706 C CA . TYR A 1 91 ? -6.849 9.417 6.349 1.00 88.31 91 TYR A CA 1
ATOM 707 C C . TYR A 1 91 ? -5.941 8.200 6.488 1.00 88.31 91 TYR A C 1
ATOM 709 O O . TYR A 1 91 ? -5.037 8.171 7.325 1.00 88.31 91 TYR A O 1
ATOM 717 N N . TYR A 1 92 ? -6.158 7.199 5.640 1.00 87.94 92 TYR A N 1
ATOM 718 C CA . TYR A 1 92 ? -5.225 6.087 5.507 1.00 87.94 92 TYR A CA 1
ATOM 719 C C . TYR A 1 92 ? -4.208 6.402 4.414 1.00 87.94 92 TYR A C 1
ATOM 721 O O . TYR A 1 92 ? -4.560 6.852 3.325 1.00 87.94 92 TYR A O 1
ATOM 729 N N . SER A 1 93 ? -2.935 6.191 4.715 1.00 89.75 93 SER A N 1
ATOM 730 C CA . SER A 1 93 ? -1.824 6.387 3.791 1.00 89.75 93 SER A CA 1
ATOM 731 C C . SER A 1 93 ? -1.259 5.035 3.386 1.00 89.75 93 SER A C 1
ATOM 733 O O . SER A 1 93 ? -0.890 4.254 4.263 1.00 89.75 93 SER A O 1
ATOM 735 N N . ILE A 1 94 ? -1.178 4.745 2.088 1.00 91.44 94 ILE A N 1
ATOM 736 C CA . ILE A 1 94 ? -0.515 3.538 1.584 1.00 91.44 94 ILE A CA 1
ATOM 737 C C . ILE A 1 94 ? 0.986 3.692 1.817 1.00 91.44 94 ILE A C 1
ATOM 739 O O . ILE A 1 94 ? 1.621 4.613 1.311 1.00 91.44 94 ILE A O 1
ATOM 743 N N . ILE A 1 95 ? 1.553 2.777 2.594 1.00 90.06 95 ILE A N 1
AT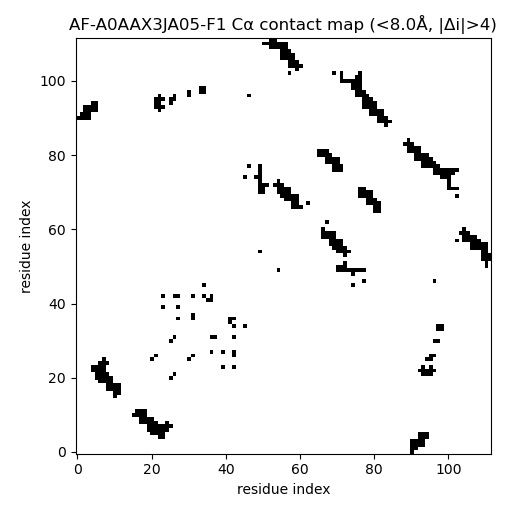OM 744 C CA . ILE A 1 95 ? 2.966 2.778 2.968 1.00 90.06 95 ILE A CA 1
ATOM 745 C C . ILE A 1 95 ? 3.781 1.908 2.013 1.00 90.06 95 ILE A C 1
ATOM 747 O O . ILE A 1 95 ? 4.909 2.264 1.679 1.00 90.06 95 ILE A O 1
ATOM 751 N N . THR A 1 96 ? 3.226 0.780 1.566 1.00 91.62 96 THR A N 1
ATOM 752 C CA . THR A 1 96 ? 3.865 -0.152 0.623 1.00 91.62 96 THR A CA 1
ATOM 753 C C . THR A 1 96 ? 2.857 -1.203 0.126 1.00 91.62 96 THR A C 1
ATOM 755 O O . THR A 1 96 ? 1.749 -1.293 0.665 1.00 91.62 96 THR A O 1
ATOM 758 N N . ALA A 1 97 ? 3.230 -1.993 -0.883 1.00 92.25 97 ALA A N 1
ATOM 759 C CA . ALA A 1 97 ? 2.457 -3.110 -1.422 1.00 92.25 97 ALA A CA 1
ATOM 760 C C . ALA A 1 97 ? 3.368 -4.207 -2.002 1.00 92.25 97 ALA A C 1
ATOM 762 O O . ALA A 1 97 ? 4.488 -3.913 -2.420 1.00 92.25 97 ALA A O 1
ATOM 763 N N . TYR A 1 98 ? 2.866 -5.444 -2.015 1.00 90.56 98 TYR A N 1
ATOM 764 C CA . TYR A 1 98 ? 3.585 -6.676 -2.367 1.00 90.56 98 TYR A CA 1
ATOM 765 C C . TYR A 1 98 ? 2.672 -7.636 -3.142 1.00 90.56 98 TYR A C 1
ATOM 767 O O . TYR A 1 98 ? 1.456 -7.620 -2.931 1.00 90.56 98 TYR A O 1
ATOM 775 N N . ASP A 1 99 ? 3.244 -8.526 -3.956 1.00 90.88 99 ASP A N 1
ATOM 776 C CA . ASP A 1 99 ? 2.501 -9.592 -4.660 1.00 90.88 99 ASP A CA 1
ATOM 777 C C . ASP A 1 99 ? 2.079 -10.753 -3.736 1.00 90.88 99 ASP A C 1
ATOM 779 O O . ASP A 1 99 ? 1.254 -11.604 -4.086 1.00 90.88 99 ASP A O 1
ATOM 783 N N . ARG A 1 100 ? 2.621 -10.761 -2.515 1.00 86.31 100 ARG A N 1
ATOM 784 C CA . ARG A 1 100 ? 2.299 -11.713 -1.459 1.00 86.31 100 ARG A CA 1
ATOM 785 C C . ARG A 1 100 ? 0.813 -11.652 -1.091 1.00 86.31 100 ARG A C 1
ATOM 787 O O . ARG A 1 100 ? 0.248 -10.587 -0.882 1.00 86.31 100 ARG A O 1
ATOM 794 N N . LYS A 1 101 ? 0.201 -12.827 -0.922 1.00 82.00 101 LYS A N 1
ATOM 795 C CA . LYS A 1 101 ? -1.262 -12.995 -0.771 1.00 82.00 101 LYS A CA 1
ATOM 796 C C . LYS A 1 101 ? -1.712 -13.472 0.610 1.00 82.00 101 LYS A C 1
ATOM 798 O O . LYS A 1 101 ? -2.825 -13.955 0.764 1.00 82.00 101 LYS A O 1
ATOM 803 N N . SER A 1 102 ? -0.806 -13.463 1.583 1.00 81.31 102 SER A N 1
ATOM 804 C CA . SER A 1 102 ? -1.117 -13.913 2.938 1.00 81.31 102 SER A CA 1
ATOM 805 C C . SER A 1 102 ? -0.162 -13.290 3.940 1.00 81.31 102 SER A C 1
ATOM 807 O O . SER A 1 102 ? 1.040 -13.600 3.957 1.00 81.31 102 SER A O 1
ATOM 809 N N . HIS A 1 103 ? -0.700 -12.431 4.793 1.00 84.88 103 HIS A N 1
ATOM 810 C CA . HIS A 1 103 ? 0.003 -11.828 5.908 1.00 84.88 103 HIS A CA 1
ATOM 811 C C . HIS A 1 103 ? -0.498 -12.404 7.241 1.00 84.88 103 HIS A C 1
ATOM 813 O O . HIS A 1 103 ? -1.698 -12.454 7.491 1.00 84.88 103 HIS A O 1
ATOM 819 N N . PRO A 1 104 ? 0.397 -12.823 8.150 1.00 84.69 104 PRO A N 1
ATOM 820 C CA . PRO A 1 104 ? -0.001 -13.212 9.502 1.00 84.69 104 PRO A CA 1
ATOM 821 C C . PRO A 1 104 ? -0.688 -12.057 10.247 1.00 84.69 104 PRO A C 1
ATOM 823 O O . PRO A 1 104 ? -0.094 -10.997 10.453 1.00 84.69 104 PRO A O 1
ATOM 826 N N . GLY A 1 105 ? -1.908 -12.286 10.721 1.00 84.81 105 GLY A N 1
ATOM 827 C CA . GLY A 1 105 ? -2.670 -11.307 11.485 1.00 84.81 105 GLY A CA 1
ATOM 828 C C . GLY A 1 105 ? -4.071 -11.804 11.815 1.00 84.81 105 GLY A C 1
ATOM 829 O O . GLY A 1 105 ? -4.450 -12.923 11.475 1.00 84.81 105 GLY A O 1
ATOM 830 N N . THR A 1 106 ? -4.841 -10.961 12.493 1.00 87.94 106 THR A N 1
ATOM 831 C CA . THR A 1 106 ? -6.263 -11.210 12.749 1.00 87.94 106 THR A CA 1
ATOM 832 C C . THR A 1 106 ? -7.087 -10.468 11.708 1.00 87.94 106 THR A C 1
ATOM 834 O O . THR A 1 106 ? -6.950 -9.249 11.588 1.00 87.94 106 THR A O 1
ATOM 837 N N . ILE A 1 107 ? -7.951 -11.182 10.984 1.00 90.31 107 ILE A N 1
ATOM 838 C CA . ILE A 1 107 ? -8.934 -10.566 10.086 1.00 90.31 107 ILE A CA 1
ATOM 839 C C . ILE A 1 107 ? -9.934 -9.788 10.943 1.00 90.31 107 ILE A C 1
ATOM 841 O O . ILE A 1 107 ? -10.571 -10.348 11.833 1.00 90.31 107 ILE A O 1
ATOM 845 N N . LEU A 1 108 ? -10.053 -8.491 10.679 1.00 89.25 108 LEU A N 1
ATOM 846 C CA . LEU A 1 108 ? -11.014 -7.606 11.332 1.00 89.25 108 LEU A CA 1
ATOM 847 C C . LEU A 1 108 ? -12.266 -7.403 10.485 1.00 89.25 108 LEU A C 1
ATOM 849 O O . LEU A 1 108 ? -13.356 -7.219 11.023 1.00 89.25 108 LEU A O 1
ATOM 853 N N . HIS A 1 109 ? -12.097 -7.369 9.165 1.00 89.50 109 HIS A N 1
ATOM 854 C CA . HIS A 1 109 ? -13.166 -7.025 8.243 1.00 89.50 109 HIS A CA 1
ATOM 855 C C . HIS A 1 109 ? -12.898 -7.577 6.842 1.00 89.50 109 HIS A C 1
ATOM 857 O O . HIS A 1 109 ? -11.781 -7.974 6.513 1.00 89.50 109 HIS A O 1
ATOM 863 N N . THR A 1 110 ? -13.933 -7.583 6.012 1.00 92.38 110 THR A N 1
ATOM 864 C CA . THR A 1 110 ? -13.856 -7.873 4.579 1.00 92.38 110 THR A CA 1
ATOM 865 C C . THR A 1 110 ? -14.529 -6.723 3.849 1.00 92.38 110 THR A C 1
ATOM 867 O O . THR A 1 110 ? -15.630 -6.340 4.238 1.00 92.38 110 THR A O 1
ATOM 870 N N . LEU A 1 111 ? -13.857 -6.146 2.853 1.00 86.81 111 LEU A N 1
ATOM 871 C CA . LEU A 1 111 ? -14.409 -5.022 2.101 1.00 86.81 111 LEU A CA 1
ATOM 872 C C . LEU A 1 111 ? -15.697 -5.453 1.369 1.00 86.81 111 LEU A C 1
ATOM 874 O O . LEU A 1 111 ? -15.698 -6.540 0.778 1.00 86.81 111 LEU A O 1
ATOM 878 N N . PRO A 1 112 ? -16.770 -4.641 1.438 1.00 78.12 112 PRO A N 1
ATOM 879 C CA . PRO A 1 112 ? -18.068 -4.957 0.844 1.00 78.12 112 PRO A CA 1
ATOM 880 C C . PRO A 1 112 ? -18.068 -4.914 -0.685 1.00 78.12 112 PRO A C 1
ATOM 882 O O . PRO A 1 112 ? -17.118 -4.366 -1.292 1.00 78.12 112 PRO A O 1
#

Sequence (112 aa):
MILKLGDSGYYNQSKQKLEGAYGIRHIWDKHRSEIGATCAEDIVKFLENIFLTGAQVLLDPRKGPNKVIVVESGTGMMIVELKKPQNEDAYYSIITAYDRKSHPGTILHTLP